Protein AF-A0A7S3DTD2-F1 (afdb_monomer_lite)

Structure (mmCIF, N/CA/C/O backbone):
data_AF-A0A7S3DTD2-F1
#
_entry.id   AF-A0A7S3DTD2-F1
#
loop_
_atom_site.group_PDB
_atom_site.id
_atom_site.type_symbol
_atom_site.label_atom_id
_atom_site.label_alt_id
_atom_site.label_comp_id
_atom_site.label_asym_id
_atom_site.label_entity_id
_atom_site.label_seq_id
_atom_site.pdbx_PDB_ins_code
_atom_site.Cartn_x
_atom_site.Cartn_y
_atom_site.Cartn_z
_atom_site.occupancy
_atom_site.B_iso_or_equiv
_atom_site.auth_seq_id
_atom_site.auth_comp_id
_atom_site.auth_asym_id
_atom_site.auth_atom_id
_atom_site.pdbx_PDB_model_num
ATOM 1 N N . PRO A 1 1 ? 3.572 12.735 -7.613 1.00 70.94 1 PRO A N 1
ATOM 2 C CA . PRO A 1 1 ? 2.302 12.040 -7.951 1.00 70.94 1 PRO A CA 1
ATOM 3 C C . PRO A 1 1 ? 2.004 12.010 -9.459 1.00 70.94 1 PRO A C 1
ATOM 5 O O . PRO A 1 1 ? 2.007 10.927 -10.021 1.00 70.94 1 PRO A O 1
ATOM 8 N N . VAL A 1 2 ? 1.826 13.165 -10.122 1.00 81.00 2 VAL A N 1
ATOM 9 C CA . VAL A 1 2 ? 1.436 13.228 -11.551 1.00 81.00 2 VAL A CA 1
ATOM 10 C C . VAL A 1 2 ? 2.474 12.581 -12.474 1.00 81.00 2 VAL A C 1
ATOM 12 O O . VAL A 1 2 ? 2.126 11.737 -13.291 1.00 81.00 2 VAL A O 1
ATOM 15 N N . PHE A 1 3 ? 3.758 12.907 -12.295 1.00 82.75 3 PHE A N 1
ATOM 16 C CA . PHE A 1 3 ? 4.841 12.282 -13.062 1.00 82.75 3 PHE A CA 1
ATOM 17 C C . PHE A 1 3 ? 4.887 10.759 -12.875 1.00 82.75 3 PHE A C 1
ATOM 19 O O . PHE A 1 3 ? 4.953 10.029 -13.854 1.00 82.75 3 PHE A O 1
ATOM 26 N N . ARG A 1 4 ? 4.793 10.280 -11.624 1.00 81.44 4 ARG A N 1
ATOM 27 C CA . ARG A 1 4 ? 4.829 8.845 -11.293 1.00 81.44 4 ARG A CA 1
ATOM 28 C C . ARG A 1 4 ? 3.675 8.086 -11.958 1.00 81.44 4 ARG A C 1
ATOM 30 O O . ARG A 1 4 ? 3.915 7.076 -12.607 1.00 81.44 4 ARG A O 1
ATOM 37 N N . ASP A 1 5 ? 2.453 8.615 -11.876 1.00 81.56 5 ASP A N 1
ATOM 38 C CA . ASP A 1 5 ? 1.278 8.033 -12.541 1.00 81.56 5 ASP A CA 1
ATOM 39 C C . ASP A 1 5 ? 1.436 8.005 -14.068 1.00 81.56 5 ASP A C 1
ATOM 41 O O . ASP A 1 5 ? 1.221 6.973 -14.706 1.00 81.56 5 ASP A O 1
ATOM 45 N N . ARG A 1 6 ? 1.872 9.119 -14.671 1.00 82.62 6 ARG A N 1
ATOM 46 C CA . ARG A 1 6 ? 2.034 9.189 -16.126 1.00 82.62 6 ARG A CA 1
ATOM 47 C C . ARG A 1 6 ? 3.142 8.270 -16.623 1.00 82.62 6 ARG A C 1
ATOM 49 O O . ARG A 1 6 ? 2.967 7.616 -17.645 1.00 82.62 6 ARG A O 1
ATOM 56 N N . PHE A 1 7 ? 4.251 8.202 -15.898 1.00 81.06 7 PHE A N 1
ATOM 57 C CA . PHE A 1 7 ? 5.372 7.340 -16.235 1.00 81.06 7 PHE A CA 1
ATOM 58 C C . PHE A 1 7 ? 4.972 5.863 -16.207 1.00 81.06 7 PHE A C 1
ATOM 60 O O . PHE A 1 7 ? 5.189 5.156 -17.187 1.00 81.06 7 PHE A O 1
ATOM 67 N N . LEU A 1 8 ? 4.290 5.418 -15.148 1.00 80.06 8 LEU A N 1
ATOM 68 C CA . LEU A 1 8 ? 3.789 4.044 -15.064 1.00 80.06 8 LEU A CA 1
ATOM 69 C C . LEU A 1 8 ? 2.820 3.709 -16.209 1.00 80.06 8 LEU A C 1
ATOM 71 O O . LEU A 1 8 ? 2.899 2.621 -16.779 1.00 80.06 8 LEU A O 1
ATOM 75 N N . LYS A 1 9 ? 1.963 4.660 -16.607 1.00 83.31 9 LYS A N 1
ATOM 76 C CA . LYS A 1 9 ? 1.067 4.505 -17.766 1.00 83.31 9 LYS A CA 1
ATOM 77 C C . LYS A 1 9 ? 1.806 4.382 -19.100 1.00 83.31 9 LYS A C 1
ATOM 79 O O . LYS A 1 9 ? 1.297 3.712 -19.990 1.00 83.31 9 LYS A O 1
ATOM 84 N N . MET A 1 10 ? 2.977 5.002 -19.255 1.00 82.12 10 MET A N 1
ATOM 85 C CA . MET A 1 10 ? 3.803 4.848 -20.462 1.00 82.12 10 MET A CA 1
ATOM 86 C C . MET A 1 10 ? 4.535 3.502 -20.497 1.00 82.12 10 MET A C 1
ATOM 88 O O . MET A 1 10 ? 4.751 2.954 -21.573 1.00 82.12 10 MET A O 1
ATOM 92 N N . CYS A 1 11 ? 4.896 2.952 -19.335 1.00 77.69 11 CYS A N 1
ATOM 93 C CA . CYS A 1 11 ? 5.593 1.670 -19.244 1.00 77.69 11 CYS A CA 1
ATOM 94 C C . CYS A 1 11 ? 4.679 0.463 -19.521 1.00 77.69 11 CYS A C 1
ATOM 96 O O . CYS A 1 11 ? 5.126 -0.510 -20.127 1.00 77.69 11 CYS A O 1
ATOM 98 N N . ALA A 1 12 ? 3.404 0.527 -19.121 1.00 79.56 12 ALA A N 1
ATOM 99 C CA . ALA A 1 12 ? 2.486 -0.612 -19.210 1.00 79.56 12 ALA A CA 1
ATOM 100 C C . ALA A 1 12 ? 2.293 -1.180 -20.640 1.00 79.56 12 ALA A C 1
ATOM 102 O O . ALA A 1 12 ? 2.386 -2.399 -20.788 1.00 79.56 12 ALA A O 1
ATOM 103 N N . PRO A 1 13 ? 2.103 -0.368 -21.704 1.00 81.81 13 PRO A N 1
ATOM 104 C CA . PRO A 1 13 ? 1.981 -0.880 -23.075 1.00 81.81 13 PRO A CA 1
ATOM 105 C C . PRO A 1 13 ? 3.254 -1.540 -23.617 1.00 81.81 13 PRO A C 1
ATOM 107 O O . PRO A 1 13 ? 3.180 -2.380 -24.505 1.00 81.81 13 PRO A O 1
ATOM 110 N N . LEU A 1 14 ? 4.421 -1.165 -23.089 1.00 78.00 14 LEU A N 1
ATOM 111 C CA . LEU A 1 14 ? 5.722 -1.679 -23.519 1.00 78.00 14 LEU A CA 1
ATOM 112 C C . LEU A 1 14 ? 6.112 -2.981 -22.794 1.00 78.00 14 LEU A C 1
ATOM 114 O O . LEU A 1 14 ? 7.210 -3.491 -22.999 1.00 78.00 14 LEU A O 1
ATOM 118 N N . GLY A 1 15 ? 5.248 -3.504 -21.915 1.00 73.25 15 GLY A N 1
ATOM 119 C CA . GLY A 1 15 ? 5.504 -4.730 -21.151 1.00 73.25 15 GLY A CA 1
ATOM 120 C C . GLY A 1 15 ? 6.615 -4.598 -20.104 1.00 73.25 15 GLY A C 1
ATOM 121 O O . GLY A 1 15 ? 7.061 -5.598 -19.545 1.00 73.25 15 GLY A O 1
ATOM 122 N N . VAL A 1 16 ? 7.068 -3.375 -19.821 1.00 75.19 16 VAL A N 1
ATOM 123 C CA . VAL A 1 16 ? 8.103 -3.106 -18.821 1.00 75.19 16 VAL A CA 1
ATOM 124 C C . VAL A 1 16 ? 7.462 -2.744 -17.487 1.00 75.19 16 VAL A C 1
ATOM 126 O O . VAL A 1 16 ? 6.714 -1.776 -17.384 1.00 75.19 16 VAL A O 1
ATOM 129 N N . ASP A 1 17 ? 7.798 -3.500 -16.441 1.00 70.50 17 ASP A N 1
ATOM 130 C CA . ASP A 1 17 ? 7.472 -3.147 -15.059 1.00 70.50 17 ASP A CA 1
ATOM 131 C C . ASP A 1 17 ? 8.691 -2.455 -14.415 1.00 70.50 17 ASP A C 1
ATOM 133 O O . ASP A 1 17 ? 9.638 -3.127 -13.980 1.00 70.50 17 ASP A O 1
ATOM 137 N N . PRO A 1 18 ? 8.709 -1.109 -14.327 1.00 69.38 18 PRO A N 1
ATOM 138 C CA . PRO A 1 18 ? 9.819 -0.371 -13.724 1.00 69.38 18 PRO A CA 1
ATOM 139 C C . PRO A 1 18 ? 9.975 -0.666 -12.226 1.00 69.38 18 PRO A C 1
ATOM 141 O O . PRO A 1 18 ? 10.963 -0.261 -11.615 1.00 69.38 18 PRO A O 1
ATOM 144 N N . LEU A 1 19 ? 9.016 -1.374 -11.627 1.00 69.38 19 LEU A N 1
ATOM 145 C CA . LEU A 1 19 ? 8.958 -1.681 -10.213 1.00 69.38 19 LEU A CA 1
ATOM 146 C C . LEU A 1 19 ? 9.291 -3.144 -9.882 1.00 69.38 19 LEU A C 1
ATOM 148 O O . LEU A 1 19 ? 9.275 -3.480 -8.693 1.00 69.38 19 LEU A O 1
ATOM 152 N N . ALA A 1 20 ? 9.591 -3.981 -10.883 1.00 66.75 20 ALA A N 1
ATOM 153 C CA . ALA A 1 20 ? 9.815 -5.421 -10.722 1.00 66.75 20 ALA A CA 1
ATOM 154 C C . ALA A 1 20 ? 11.148 -5.793 -10.048 1.00 66.75 20 ALA A C 1
ATOM 156 O O . ALA A 1 20 ? 11.231 -6.827 -9.392 1.00 66.75 20 ALA A O 1
ATOM 157 N N . SER A 1 21 ? 12.200 -4.979 -10.183 1.00 57.75 21 SER A N 1
ATOM 158 C CA . SER A 1 21 ? 13.509 -5.285 -9.588 1.00 57.75 21 SER A CA 1
ATOM 159 C C . SER A 1 21 ? 14.282 -4.029 -9.203 1.00 57.75 21 SER A C 1
ATOM 161 O O . SER A 1 21 ? 14.256 -3.037 -9.926 1.00 57.75 21 SER A O 1
ATOM 163 N N . LYS A 1 22 ? 15.038 -4.088 -8.097 1.00 53.19 22 LYS A N 1
ATOM 164 C CA . LYS A 1 22 ? 16.008 -3.042 -7.716 1.00 53.19 22 LYS A CA 1
ATOM 165 C C . LYS A 1 22 ? 17.132 -2.875 -8.748 1.00 53.19 22 LYS A C 1
ATOM 167 O O . LYS A 1 22 ? 17.672 -1.784 -8.867 1.00 53.19 22 LYS A O 1
ATOM 172 N N . LYS A 1 23 ? 17.445 -3.931 -9.515 1.00 55.72 23 LYS A N 1
ATOM 173 C CA . LYS A 1 23 ? 18.376 -3.896 -10.661 1.00 55.72 23 LYS A CA 1
ATOM 174 C C . LYS A 1 23 ? 17.712 -3.462 -11.973 1.00 55.72 23 LYS A C 1
ATOM 176 O O . LYS A 1 23 ? 18.375 -3.422 -13.003 1.00 55.72 23 LYS A O 1
ATOM 181 N N . SER A 1 24 ? 16.410 -3.163 -11.964 1.00 59.38 24 SER A N 1
ATOM 182 C CA . SER A 1 24 ? 15.764 -2.536 -13.114 1.00 59.38 24 SER A CA 1
ATOM 183 C C . SER A 1 24 ? 16.404 -1.174 -13.334 1.00 59.38 24 SER A C 1
ATOM 185 O O . SER A 1 24 ? 16.534 -0.390 -12.392 1.00 59.38 24 SER A O 1
ATOM 187 N N . PHE A 1 25 ? 16.762 -0.887 -14.581 1.00 57.31 25 PHE A N 1
ATOM 188 C CA . PHE A 1 25 ? 17.320 0.392 -15.014 1.00 57.31 25 PH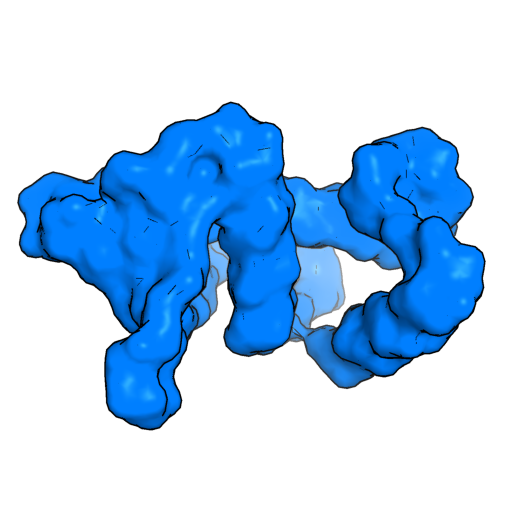E A CA 1
ATOM 189 C C . PHE A 1 25 ? 16.540 1.594 -14.441 1.00 57.31 25 PHE A C 1
ATOM 191 O O . PHE A 1 25 ? 17.119 2.589 -14.015 1.00 57.31 25 PHE A O 1
ATOM 198 N N . TRP A 1 26 ? 15.218 1.452 -14.309 1.00 59.78 26 TRP A N 1
ATOM 199 C CA . TRP A 1 26 ? 14.301 2.465 -13.783 1.00 59.78 26 TRP A CA 1
ATOM 200 C C . TRP A 1 26 ? 14.339 2.637 -12.261 1.00 59.78 26 TRP A C 1
ATOM 202 O O . TRP A 1 26 ? 14.088 3.734 -11.759 1.00 59.78 26 TRP A O 1
ATOM 212 N N . GLY A 1 27 ? 14.661 1.574 -11.522 1.00 60.34 27 GLY A N 1
ATOM 213 C CA . GLY A 1 27 ? 14.833 1.622 -10.072 1.00 60.34 27 GLY A CA 1
ATOM 214 C C . GLY A 1 27 ? 16.023 2.496 -9.683 1.00 60.34 27 GLY A C 1
ATOM 215 O O . GLY A 1 27 ? 15.887 3.341 -8.803 1.00 60.34 27 GLY A O 1
ATOM 216 N N . GLN A 1 28 ? 17.140 2.348 -10.402 1.00 60.25 28 GLN A N 1
ATOM 217 C CA . GLN A 1 28 ? 18.376 3.095 -10.161 1.00 60.25 28 GLN A CA 1
ATOM 218 C C . GLN A 1 28 ? 18.354 4.504 -10.779 1.00 60.25 28 GLN A C 1
ATOM 220 O O . GLN A 1 28 ? 18.842 5.442 -10.157 1.00 60.25 28 GLN A O 1
ATOM 225 N N . LEU A 1 29 ? 17.756 4.675 -11.965 1.00 56.25 29 LEU A N 1
ATOM 226 C CA . LEU A 1 29 ? 17.710 5.971 -12.652 1.00 56.25 29 LEU A CA 1
ATOM 227 C C . LEU A 1 29 ? 16.662 6.933 -12.068 1.00 56.25 29 LEU A C 1
ATOM 229 O O . LEU A 1 29 ? 16.881 8.141 -12.061 1.00 56.25 29 LEU A O 1
ATOM 233 N N . LEU A 1 30 ? 15.517 6.423 -11.596 1.00 63.94 30 LEU A N 1
ATOM 234 C CA . LEU A 1 30 ? 14.388 7.264 -11.168 1.00 63.94 30 LEU A CA 1
ATOM 235 C C . LEU A 1 30 ? 14.020 7.116 -9.685 1.00 63.94 30 LEU A C 1
ATOM 237 O O . LEU A 1 30 ? 13.100 7.793 -9.224 1.00 63.94 30 LEU A O 1
ATOM 241 N N . GLY A 1 31 ? 14.663 6.211 -8.936 1.00 66.31 31 GLY A N 1
ATOM 242 C CA . GLY A 1 31 ? 14.388 5.982 -7.508 1.00 66.31 31 GLY A CA 1
ATOM 243 C C . GLY A 1 31 ? 12.960 5.503 -7.196 1.00 66.31 31 GLY A C 1
ATOM 244 O O . GLY A 1 31 ? 12.569 5.394 -6.034 1.00 66.31 31 GLY A O 1
ATOM 245 N N . MET A 1 32 ? 12.149 5.212 -8.221 1.00 69.88 32 MET A N 1
ATOM 246 C CA . MET A 1 32 ? 10.743 4.838 -8.053 1.00 69.88 32 MET A CA 1
ATOM 247 C C . MET A 1 32 ? 10.592 3.478 -7.377 1.00 69.88 32 MET A C 1
ATOM 249 O O . MET A 1 32 ? 9.676 3.293 -6.578 1.00 69.88 32 MET A O 1
ATOM 253 N N . GLY A 1 33 ? 11.508 2.544 -7.646 1.00 72.19 33 GLY A N 1
ATOM 254 C CA . GLY A 1 33 ? 11.522 1.238 -6.993 1.00 72.19 33 GLY A CA 1
ATOM 255 C C . GLY A 1 33 ? 11.581 1.365 -5.471 1.00 72.19 33 GLY A C 1
ATOM 256 O O . GLY A 1 33 ? 10.701 0.846 -4.784 1.00 72.19 33 GLY A O 1
ATOM 257 N N . ASP A 1 34 ? 12.568 2.098 -4.955 1.00 76.12 34 ASP A N 1
ATOM 258 C CA . ASP A 1 34 ? 12.773 2.276 -3.514 1.00 76.12 34 ASP A CA 1
ATOM 259 C C . ASP A 1 34 ? 11.627 3.043 -2.855 1.00 76.12 34 ASP A C 1
ATOM 261 O O . ASP A 1 34 ? 11.144 2.618 -1.805 1.00 76.12 34 ASP A O 1
ATOM 265 N N . PHE A 1 35 ? 11.093 4.071 -3.524 1.00 82.31 35 PHE A N 1
ATOM 266 C CA . PHE A 1 35 ? 9.897 4.772 -3.058 1.00 82.31 35 PHE A CA 1
ATOM 267 C C . PHE A 1 35 ? 8.707 3.821 -2.842 1.00 82.31 35 PHE A C 1
ATOM 269 O O . PHE A 1 35 ? 8.076 3.851 -1.785 1.00 82.31 35 PHE A O 1
ATOM 276 N N . TYR A 1 36 ? 8.388 2.964 -3.820 1.00 83.12 36 TYR A N 1
ATOM 277 C CA . TYR A 1 36 ? 7.247 2.048 -3.698 1.00 83.12 36 TYR A CA 1
ATOM 278 C C . TYR A 1 36 ? 7.506 0.900 -2.714 1.00 83.12 36 TYR A C 1
ATOM 280 O O . TYR A 1 36 ? 6.553 0.428 -2.097 1.00 83.12 36 TYR A O 1
ATOM 288 N N . HIS A 1 37 ? 8.757 0.461 -2.529 1.00 83.19 37 HIS A N 1
ATOM 289 C CA . HIS A 1 37 ? 9.098 -0.511 -1.481 1.00 83.19 37 HIS A CA 1
ATOM 290 C C . HIS A 1 37 ? 8.921 0.088 -0.084 1.00 83.19 37 HIS A C 1
ATOM 292 O O . HIS A 1 37 ? 8.268 -0.515 0.765 1.00 83.19 37 HIS A O 1
ATOM 298 N N . GLU A 1 38 ? 9.438 1.295 0.142 1.00 83.75 38 GLU A N 1
ATOM 299 C CA . GLU A 1 38 ? 9.291 1.995 1.418 1.00 83.75 38 GLU A CA 1
ATOM 300 C C . GLU A 1 38 ? 7.817 2.306 1.718 1.00 83.75 38 GLU A C 1
ATOM 302 O O . GLU A 1 38 ? 7.344 2.113 2.841 1.00 83.75 38 GLU A O 1
ATOM 307 N N . LEU A 1 39 ? 7.059 2.737 0.703 1.00 87.12 39 LEU A N 1
ATOM 308 C CA . LEU A 1 39 ? 5.625 2.970 0.839 1.00 87.12 39 LEU A CA 1
ATOM 309 C C . LEU A 1 39 ? 4.872 1.681 1.194 1.00 87.12 39 LEU A C 1
ATOM 311 O O . LEU A 1 39 ? 4.006 1.718 2.066 1.00 87.12 39 LEU A O 1
ATOM 315 N N . ALA A 1 40 ? 5.211 0.553 0.565 1.00 88.12 40 ALA A N 1
ATOM 316 C CA . ALA A 1 40 ? 4.598 -0.739 0.861 1.00 88.12 40 ALA A CA 1
ATOM 317 C C . ALA A 1 40 ? 4.822 -1.159 2.320 1.00 88.12 40 ALA A C 1
ATOM 319 O O . ALA A 1 40 ? 3.860 -1.509 3.002 1.00 88.12 40 ALA A O 1
ATOM 320 N N . VAL A 1 41 ? 6.048 -1.038 2.838 1.00 88.62 41 VAL A N 1
ATOM 321 C CA . VAL A 1 41 ? 6.348 -1.362 4.246 1.00 88.62 41 VAL A CA 1
ATOM 322 C C . VAL A 1 41 ? 5.523 -0.494 5.199 1.00 88.62 41 VAL A C 1
ATOM 324 O O . VAL A 1 41 ? 4.865 -1.014 6.098 1.00 88.62 41 VAL A O 1
ATOM 327 N N . LYS A 1 42 ? 5.453 0.818 4.955 1.00 88.31 42 LYS A N 1
ATOM 328 C CA . LYS A 1 42 ? 4.657 1.730 5.792 1.00 88.31 42 LYS A CA 1
ATOM 329 C C . LYS A 1 42 ? 3.161 1.425 5.749 1.00 88.31 42 LYS A C 1
ATOM 331 O O . LYS A 1 42 ? 2.483 1.532 6.770 1.00 88.31 42 LYS A O 1
ATOM 336 N N . VAL A 1 43 ? 2.627 1.066 4.580 1.00 90.44 43 VAL A N 1
ATOM 337 C CA . VAL A 1 43 ? 1.225 0.639 4.453 1.00 90.44 43 VAL A CA 1
ATOM 338 C C . VAL A 1 43 ? 0.985 -0.632 5.266 1.00 90.44 43 VAL A C 1
ATOM 340 O O . VAL A 1 43 ? 0.005 -0.684 6.011 1.00 90.44 43 VAL A O 1
ATOM 343 N N . ALA A 1 44 ? 1.889 -1.612 5.193 1.00 90.44 44 ALA A N 1
ATOM 344 C CA . ALA A 1 44 ? 1.795 -2.833 5.985 1.00 90.44 44 ALA A CA 1
ATOM 345 C C . ALA A 1 44 ? 1.802 -2.528 7.493 1.00 90.44 44 ALA A C 1
ATOM 347 O O . ALA A 1 44 ? 0.896 -2.959 8.199 1.00 90.44 44 ALA A O 1
ATOM 348 N N . GLU A 1 45 ? 2.731 -1.704 7.985 1.00 88.88 45 GLU A N 1
ATOM 349 C CA . GLU A 1 45 ? 2.782 -1.293 9.397 1.00 88.88 45 GLU A CA 1
ATOM 350 C C . GLU A 1 45 ? 1.486 -0.629 9.880 1.00 88.88 45 GLU A C 1
ATOM 352 O O . GLU A 1 45 ? 1.054 -0.840 11.014 1.00 88.88 45 GLU A O 1
ATOM 357 N N . VAL A 1 46 ? 0.870 0.216 9.048 1.00 90.50 46 VAL A N 1
ATOM 358 C CA . VAL A 1 46 ? -0.413 0.852 9.376 1.00 90.50 46 VAL A CA 1
ATOM 359 C C . VAL A 1 46 ? -1.521 -0.196 9.473 1.00 90.50 46 VAL A C 1
ATOM 361 O O . VAL A 1 46 ? -2.271 -0.183 10.450 1.00 90.50 46 VAL A O 1
ATOM 364 N N . CYS A 1 47 ? -1.601 -1.111 8.507 1.00 90.75 47 CYS A N 1
ATOM 365 C CA . CYS A 1 47 ? -2.628 -2.152 8.482 1.00 90.75 47 CYS A CA 1
ATOM 366 C C . CYS A 1 47 ? -2.469 -3.134 9.654 1.00 90.75 47 CYS A C 1
ATOM 368 O O . CYS A 1 47 ? -3.442 -3.417 10.350 1.00 90.75 47 CYS A O 1
ATOM 370 N N . LEU A 1 48 ? -1.242 -3.587 9.940 1.00 89.12 48 LEU A N 1
ATOM 371 C CA . LEU A 1 48 ? -0.949 -4.460 11.080 1.00 89.12 48 LEU A CA 1
ATOM 372 C C . LEU A 1 48 ? -1.262 -3.780 12.418 1.00 89.12 48 LEU A C 1
ATOM 374 O O . LEU A 1 48 ? -1.903 -4.390 13.271 1.00 89.12 48 LEU A O 1
ATOM 378 N N . ALA A 1 49 ? -0.881 -2.511 12.592 1.00 89.69 49 ALA A N 1
ATOM 379 C CA . ALA A 1 49 ? -1.179 -1.771 13.819 1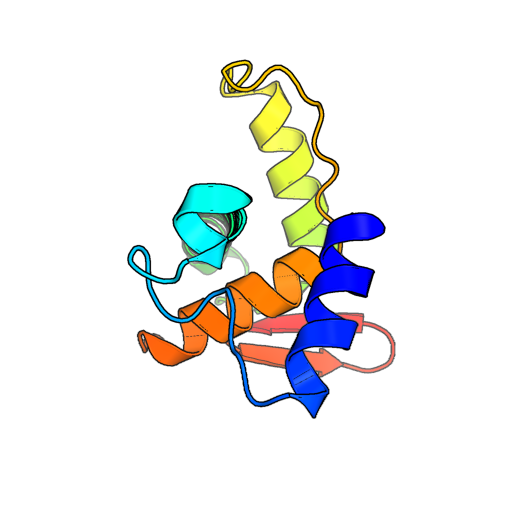.00 89.69 49 ALA A CA 1
ATOM 380 C C . ALA A 1 49 ? -2.687 -1.539 14.018 1.00 89.69 49 ALA A C 1
ATOM 382 O O . ALA A 1 49 ? -3.162 -1.468 15.150 1.00 89.69 49 ALA A O 1
ATOM 383 N N . ALA A 1 50 ? -3.448 -1.404 12.930 1.00 88.75 50 ALA A N 1
ATOM 384 C CA . ALA A 1 50 ? -4.894 -1.224 12.989 1.00 88.75 50 ALA A CA 1
ATOM 385 C C . ALA A 1 50 ? -5.663 -2.551 13.140 1.00 88.75 50 ALA A C 1
ATOM 387 O O . ALA A 1 50 ? -6.795 -2.524 13.625 1.00 88.75 50 ALA A O 1
ATOM 388 N N . LYS A 1 51 ? -5.047 -3.697 12.802 1.00 88.56 51 LYS A N 1
ATOM 389 C CA . LYS A 1 51 ? -5.685 -5.025 12.741 1.00 88.56 51 LYS A CA 1
ATOM 390 C C . LYS A 1 51 ? -6.428 -5.409 14.019 1.00 88.56 51 LYS A C 1
ATOM 392 O O . LYS A 1 51 ? -7.552 -5.889 13.935 1.00 88.56 51 LYS A O 1
ATOM 397 N N . ALA A 1 52 ? -5.850 -5.144 15.192 1.00 88.25 52 ALA A N 1
ATOM 398 C CA . ALA A 1 52 ? -6.490 -5.442 16.478 1.00 88.25 52 ALA A CA 1
ATOM 399 C C . ALA A 1 52 ? -7.785 -4.641 16.714 1.00 88.25 52 ALA A C 1
ATOM 401 O O . ALA A 1 52 ? -8.658 -5.083 17.452 1.00 88.25 52 ALA A O 1
ATOM 402 N N . ARG A 1 53 ? -7.918 -3.466 16.085 1.00 90.88 53 ARG A N 1
ATOM 403 C CA . ARG A 1 53 ? -9.068 -2.568 16.251 1.00 90.88 53 ARG A CA 1
ATOM 404 C C . ARG A 1 53 ? -10.137 -2.762 15.178 1.00 90.88 53 ARG A C 1
ATOM 406 O O . ARG A 1 53 ? -11.314 -2.611 15.475 1.00 90.88 53 ARG A O 1
ATOM 413 N N . ASN A 1 54 ? -9.742 -3.028 13.934 1.00 90.25 54 ASN A N 1
ATOM 414 C CA . ASN A 1 54 ? -10.652 -3.054 12.781 1.00 90.25 54 ASN A CA 1
ATOM 415 C C . ASN A 1 54 ? -10.748 -4.422 12.084 1.00 90.25 54 ASN A C 1
ATOM 417 O O . ASN A 1 54 ? -11.341 -4.519 11.012 1.00 90.25 54 ASN A O 1
ATOM 421 N N . GLY A 1 55 ? -10.127 -5.465 12.642 1.00 89.19 55 GLY A N 1
ATOM 422 C CA . GLY A 1 55 ? -10.126 -6.808 12.058 1.00 89.19 55 GLY A CA 1
ATOM 423 C C . GLY A 1 55 ? -9.307 -6.939 10.769 1.00 89.19 55 GLY A C 1
ATOM 424 O O . GLY A 1 55 ? -9.394 -7.961 10.098 1.00 89.19 55 GLY A O 1
ATOM 425 N N . GLY A 1 56 ? -8.506 -5.930 10.410 1.00 90.06 56 GLY A N 1
ATOM 426 C CA . GLY A 1 56 ? -7.700 -5.917 9.187 1.00 90.06 56 GLY A CA 1
ATOM 427 C C . GLY A 1 56 ? -8.410 -5.317 7.973 1.00 90.06 56 GLY A C 1
ATOM 428 O O . GLY A 1 56 ? -7.999 -5.601 6.852 1.00 90.06 56 GLY A O 1
ATOM 429 N N . ILE A 1 57 ? -9.456 -4.507 8.172 1.00 92.56 57 ILE A N 1
ATOM 430 C CA . ILE A 1 57 ? -10.168 -3.796 7.099 1.00 92.56 57 ILE A CA 1
ATOM 431 C C . ILE A 1 57 ? -10.100 -2.290 7.355 1.00 92.56 57 ILE A C 1
ATOM 433 O O . ILE A 1 57 ? -10.475 -1.818 8.428 1.00 92.56 57 ILE A O 1
ATOM 437 N N . MET A 1 58 ? -9.642 -1.512 6.373 1.00 93.38 58 MET A N 1
ATOM 438 C CA . MET A 1 58 ? -9.596 -0.048 6.483 1.00 93.38 58 MET A CA 1
ATOM 439 C C . MET A 1 58 ? -9.729 0.665 5.141 1.00 93.38 58 MET A C 1
ATOM 441 O O . MET A 1 58 ? -9.349 0.128 4.106 1.00 93.38 58 MET A O 1
ATOM 445 N N . SER A 1 59 ? -10.221 1.904 5.144 1.00 93.81 59 SER A N 1
ATOM 446 C CA . SER A 1 59 ? -10.341 2.685 3.905 1.00 93.81 59 SER A CA 1
ATOM 447 C C . SER A 1 59 ? -8.985 3.202 3.414 1.00 93.81 59 SER A C 1
ATOM 449 O O . SER A 1 59 ? -8.120 3.587 4.206 1.00 93.81 59 SER A O 1
ATOM 451 N N . LEU A 1 60 ? -8.804 3.288 2.092 1.00 91.50 60 LEU A N 1
ATOM 452 C CA . LEU A 1 60 ? -7.596 3.872 1.486 1.00 91.50 60 LEU A CA 1
ATOM 453 C C . LEU A 1 60 ? -7.356 5.325 1.930 1.00 91.50 60 LEU A C 1
ATOM 455 O O . LEU A 1 60 ? -6.214 5.737 2.137 1.00 91.50 60 LEU A O 1
ATOM 459 N N . THR A 1 61 ? -8.430 6.086 2.136 1.00 90.69 61 THR A N 1
ATOM 460 C CA . THR A 1 61 ? -8.394 7.459 2.659 1.00 90.69 61 THR A CA 1
ATOM 461 C C . THR A 1 61 ? -7.908 7.521 4.107 1.00 90.69 61 THR A C 1
ATOM 463 O O . THR A 1 61 ? -7.169 8.437 4.479 1.00 90.69 61 THR A O 1
ATOM 466 N N . GLU A 1 62 ? -8.263 6.535 4.932 1.00 90.62 62 GLU A N 1
ATOM 467 C CA . GLU A 1 62 ? -7.788 6.442 6.314 1.00 90.62 62 GLU A CA 1
ATOM 468 C C . GLU A 1 62 ? -6.298 6.087 6.355 1.00 90.62 62 GLU A C 1
ATOM 470 O O . GLU A 1 62 ? -5.539 6.755 7.060 1.00 90.62 62 GLU A O 1
ATOM 475 N N . VAL A 1 63 ? -5.849 5.125 5.535 1.00 90.62 63 VAL A N 1
ATOM 476 C CA . VAL A 1 63 ? -4.416 4.806 5.373 1.00 90.62 63 VAL A CA 1
ATOM 477 C C . VAL A 1 63 ? -3.636 6.062 4.995 1.00 90.62 63 VAL A C 1
ATOM 479 O O . VAL A 1 63 ? -2.639 6.394 5.638 1.00 90.62 63 VAL A O 1
ATOM 482 N N . GLN A 1 64 ? -4.110 6.800 3.988 1.00 89.31 64 GLN A N 1
ATOM 483 C CA . GLN A 1 64 ? -3.477 8.035 3.530 1.00 89.31 64 GLN A CA 1
ATOM 484 C C . GLN A 1 64 ? -3.375 9.075 4.654 1.00 89.31 64 GLN A C 1
ATOM 486 O O . GLN A 1 64 ? -2.318 9.678 4.849 1.00 89.31 64 GLN A O 1
ATOM 491 N N . THR A 1 65 ? -4.449 9.247 5.427 1.00 88.81 65 THR A N 1
ATOM 492 C CA . THR A 1 65 ? -4.502 10.188 6.553 1.00 88.81 65 THR A CA 1
ATOM 493 C C . THR A 1 65 ? -3.535 9.790 7.669 1.00 88.81 65 THR A C 1
ATOM 495 O O . THR A 1 65 ? -2.813 10.638 8.199 1.00 88.81 65 THR A O 1
ATOM 498 N N . ILE A 1 66 ? -3.472 8.503 8.017 1.00 87.94 66 ILE A N 1
ATOM 499 C CA . ILE A 1 66 ? -2.554 7.989 9.042 1.00 87.94 66 ILE A CA 1
ATOM 500 C C . ILE A 1 66 ? -1.103 8.153 8.587 1.00 87.94 66 ILE A C 1
ATOM 502 O O . ILE A 1 66 ? -0.267 8.596 9.374 1.00 87.94 66 ILE A O 1
ATOM 506 N N . LEU A 1 67 ? -0.797 7.863 7.321 1.00 86.06 67 LEU A N 1
ATOM 507 C CA . LEU A 1 67 ? 0.540 8.062 6.761 1.00 86.06 67 LEU A CA 1
ATOM 508 C C . LEU A 1 67 ? 0.934 9.543 6.739 1.00 86.06 67 LEU A C 1
ATOM 510 O O . LEU A 1 67 ? 2.068 9.872 7.088 1.00 86.06 67 LEU A O 1
ATOM 514 N N . ALA A 1 68 ? 0.010 10.443 6.397 1.00 82.88 68 ALA A N 1
ATOM 515 C CA . ALA A 1 68 ? 0.241 11.885 6.463 1.00 82.88 68 ALA A CA 1
ATOM 516 C C . ALA A 1 68 ? 0.522 12.358 7.901 1.00 82.88 68 ALA A C 1
ATOM 518 O O . ALA A 1 68 ? 1.455 13.127 8.117 1.00 82.88 68 ALA A O 1
ATOM 519 N N . LYS A 1 69 ? -0.209 11.839 8.897 1.00 80.06 69 LYS A N 1
ATOM 520 C CA . LYS A 1 69 ? 0.032 12.124 10.325 1.00 80.06 69 LYS A CA 1
ATOM 521 C C . LYS A 1 69 ? 1.335 11.506 10.851 1.00 80.06 69 LYS A C 1
ATOM 523 O O . LYS A 1 69 ? 2.023 12.112 11.662 1.00 80.06 69 LYS A O 1
ATOM 528 N N . ARG A 1 70 ? 1.719 10.305 10.408 1.00 74.19 70 ARG A N 1
ATOM 529 C CA . ARG A 1 70 ? 2.993 9.679 10.818 1.00 74.19 70 ARG A CA 1
ATOM 530 C C . ARG A 1 70 ? 4.204 10.425 10.259 1.00 74.19 70 ARG A C 1
ATOM 532 O O . ARG A 1 70 ? 5.211 10.525 10.955 1.00 74.19 70 ARG A O 1
ATOM 539 N N . LYS A 1 71 ? 4.085 11.025 9.067 1.00 65.19 71 LYS A N 1
ATOM 540 C CA . LYS A 1 71 ? 5.120 11.916 8.514 1.00 65.19 71 LYS A CA 1
ATOM 541 C C . LYS A 1 71 ? 5.428 13.106 9.428 1.00 65.19 71 LYS A C 1
ATOM 543 O O . LYS A 1 71 ? 6.578 13.528 9.462 1.00 65.19 71 LYS A O 1
ATOM 548 N N . THR A 1 72 ? 4.446 13.617 10.176 1.00 53.69 72 THR A N 1
ATOM 549 C CA . THR A 1 72 ? 4.651 14.759 11.084 1.00 53.69 72 THR A CA 1
ATOM 550 C C . THR A 1 72 ? 5.166 14.348 12.463 1.00 53.69 72 THR A C 1
ATOM 552 O O . THR A 1 72 ? 5.884 15.119 13.090 1.00 53.69 72 THR A O 1
ATOM 555 N N . LYS A 1 73 ? 4.844 13.135 12.937 1.00 47.56 73 LYS A N 1
ATOM 556 C CA . LYS A 1 73 ? 5.163 12.680 14.304 1.00 47.56 73 LYS A CA 1
ATOM 557 C C . LYS A 1 73 ? 6.493 11.927 14.441 1.00 47.56 73 LYS A C 1
ATOM 559 O O . LYS A 1 73 ? 7.030 11.871 15.540 1.00 47.56 73 LYS A O 1
ATOM 564 N N . LEU A 1 74 ? 7.010 11.342 13.356 1.00 44.19 74 LEU A N 1
ATOM 565 C CA . LEU A 1 74 ? 8.194 10.467 13.375 1.00 44.19 74 LEU A CA 1
ATOM 566 C C . LEU A 1 74 ? 9.385 11.006 12.557 1.00 44.19 74 LEU A C 1
ATOM 568 O O . LEU A 1 74 ? 10.177 10.225 12.040 1.00 44.19 74 LEU A O 1
ATOM 572 N N . GLY A 1 75 ? 9.502 12.331 12.397 1.00 44.94 75 GLY A N 1
ATOM 573 C CA . GLY A 1 75 ? 10.746 12.975 11.952 1.00 44.94 75 GLY A CA 1
ATOM 574 C C . GLY A 1 75 ? 11.371 12.441 10.654 1.00 44.94 75 GLY A C 1
ATOM 575 O O . GLY A 1 75 ? 12.592 12.369 10.557 1.00 44.94 75 GLY A O 1
ATOM 576 N N . MET A 1 76 ? 10.582 12.081 9.635 1.00 46.88 76 MET A N 1
ATOM 577 C CA . MET A 1 76 ? 11.118 11.728 8.309 1.00 46.88 76 MET A CA 1
ATOM 578 C C . MET A 1 76 ? 11.173 12.944 7.385 1.00 46.88 76 MET A C 1
ATOM 580 O O . MET A 1 76 ? 10.601 12.960 6.297 1.00 46.88 76 MET A O 1
ATOM 584 N N . VAL A 1 77 ? 11.934 13.949 7.818 1.00 43.44 77 VAL A N 1
ATOM 585 C CA . VAL A 1 77 ? 12.637 14.871 6.921 1.00 43.44 77 VAL A CA 1
ATOM 586 C C . VAL A 1 77 ? 14.022 14.265 6.682 1.00 43.44 77 VAL A C 1
ATOM 588 O O . VAL A 1 77 ? 14.997 14.634 7.323 1.00 43.44 77 VAL A O 1
ATOM 591 N N . ARG A 1 78 ? 14.113 13.262 5.805 1.00 44.66 78 ARG A N 1
ATOM 592 C CA . ARG A 1 78 ? 15.404 12.831 5.224 1.00 44.66 78 ARG A CA 1
ATOM 593 C C . ARG A 1 78 ? 15.364 12.619 3.710 1.00 44.66 78 ARG A C 1
ATOM 595 O O . ARG A 1 78 ? 16.322 12.135 3.128 1.00 44.66 78 ARG A O 1
ATOM 602 N N . SER A 1 79 ? 14.301 13.067 3.049 1.00 43.84 79 SER A N 1
ATOM 603 C CA . SER A 1 79 ? 14.349 13.344 1.617 1.00 43.84 79 SER A CA 1
ATOM 604 C C . SER A 1 79 ? 13.669 14.687 1.390 1.00 43.84 79 SER A C 1
ATOM 606 O O . SER A 1 79 ? 12.521 14.876 1.787 1.00 43.84 79 SER A O 1
ATOM 608 N N . SER A 1 80 ? 14.406 15.643 0.831 1.00 40.53 80 SER A N 1
ATOM 609 C CA . SER A 1 80 ? 14.079 17.072 0.709 1.00 40.53 80 SER A CA 1
ATOM 610 C C . SER A 1 80 ? 12.901 17.397 -0.221 1.00 40.53 80 SER A C 1
ATOM 612 O O . SER A 1 80 ? 12.770 18.520 -0.701 1.00 40.53 80 SER A O 1
ATOM 614 N N . SER A 1 81 ? 12.013 16.441 -0.485 1.00 45.69 81 SER A N 1
ATOM 615 C CA . SER A 1 81 ? 10.800 16.670 -1.258 1.00 45.69 81 SER A CA 1
ATOM 616 C C . SER A 1 81 ? 9.602 16.162 -0.470 1.00 45.69 81 SER A C 1
ATOM 618 O O . SER A 1 81 ? 9.475 14.971 -0.187 1.00 45.69 81 SER A O 1
ATOM 620 N N . THR A 1 82 ? 8.703 17.078 -0.110 1.00 50.88 82 THR A N 1
ATOM 621 C CA . THR A 1 82 ? 7.372 16.790 0.437 1.00 50.88 82 THR A CA 1
ATOM 622 C C . THR A 1 82 ? 6.571 16.005 -0.606 1.00 50.88 82 THR A C 1
ATOM 624 O O . THR A 1 82 ? 5.744 16.537 -1.341 1.00 50.88 82 THR A O 1
ATOM 627 N N . GLN A 1 83 ? 6.862 14.713 -0.744 1.00 59.72 83 GLN A N 1
ATOM 628 C CA . GLN A 1 83 ? 6.228 13.847 -1.726 1.00 59.72 83 GLN A CA 1
ATOM 629 C C . GLN A 1 83 ? 4.846 13.482 -1.190 1.00 59.72 83 GLN A C 1
ATOM 631 O O . GLN A 1 83 ? 4.693 12.623 -0.313 1.00 59.72 83 GLN A O 1
ATOM 636 N N . VAL A 1 84 ? 3.827 14.168 -1.702 1.00 73.31 84 VAL A N 1
ATOM 637 C CA . VAL A 1 84 ? 2.423 13.816 -1.476 1.00 73.31 84 VAL A CA 1
ATOM 638 C C . VAL A 1 84 ? 2.199 12.394 -2.004 1.00 73.31 84 VAL A C 1
ATOM 640 O O . VAL A 1 84 ? 2.604 12.059 -3.122 1.00 73.31 84 VAL A O 1
ATOM 643 N N . VAL A 1 85 ? 1.614 11.536 -1.166 1.00 82.81 85 VAL A N 1
ATOM 644 C CA . VAL A 1 85 ? 1.257 10.155 -1.520 1.00 82.81 85 VAL A CA 1
ATOM 645 C C . VAL A 1 85 ? -0.180 10.181 -2.015 1.00 82.81 85 VAL A C 1
ATOM 647 O O . VAL A 1 85 ? -1.061 10.655 -1.296 1.00 82.81 85 VAL A O 1
ATOM 650 N N . SER A 1 86 ? -0.403 9.718 -3.242 1.00 86.62 86 SER A N 1
ATOM 651 C CA . SER A 1 86 ? -1.739 9.614 -3.834 1.00 86.62 86 SER A CA 1
ATOM 652 C C . SER A 1 86 ? -2.387 8.260 -3.533 1.00 86.62 86 SER A C 1
ATOM 654 O O . SER A 1 86 ? -1.710 7.296 -3.179 1.00 86.62 86 SER A O 1
ATOM 656 N N . THR A 1 87 ? -3.702 8.160 -3.715 1.00 86.62 87 THR A N 1
ATOM 657 C CA . THR A 1 87 ? -4.441 6.889 -3.611 1.00 86.62 87 THR A CA 1
ATOM 658 C C . THR A 1 87 ? -3.985 5.863 -4.654 1.00 86.62 87 THR A C 1
ATOM 660 O O . THR A 1 87 ? -3.934 4.667 -4.362 1.00 86.62 87 THR A O 1
ATOM 663 N N . ALA A 1 88 ? -3.573 6.323 -5.839 1.00 87.38 88 ALA A N 1
ATOM 664 C CA . ALA A 1 88 ? -2.958 5.481 -6.863 1.00 87.38 88 ALA A CA 1
ATOM 665 C C . ALA A 1 88 ? -1.634 4.877 -6.368 1.00 87.38 88 ALA A C 1
ATOM 667 O O . ALA A 1 88 ? -1.421 3.673 -6.503 1.00 87.38 88 ALA A O 1
ATOM 668 N N . ASP A 1 89 ? -0.789 5.681 -5.709 1.00 87.94 89 ASP A N 1
ATOM 669 C CA . ASP A 1 89 ? 0.471 5.191 -5.139 1.00 87.94 89 ASP A CA 1
ATOM 670 C C . ASP A 1 89 ? 0.236 4.102 -4.080 1.00 87.94 89 ASP A C 1
ATOM 672 O O . ASP A 1 89 ? 0.953 3.103 -4.044 1.00 87.94 89 ASP A O 1
ATOM 676 N N . LEU A 1 90 ? -0.788 4.280 -3.237 1.00 90.00 90 LEU A N 1
ATOM 677 C CA . LEU A 1 90 ? -1.174 3.292 -2.226 1.00 90.00 90 LEU A CA 1
ATOM 678 C C . LEU A 1 90 ? -1.687 1.998 -2.859 1.00 90.00 90 LEU A C 1
ATOM 680 O O . LEU A 1 90 ? -1.323 0.917 -2.409 1.00 90.00 90 LEU A O 1
ATOM 684 N N . THR A 1 91 ? -2.482 2.098 -3.923 1.00 90.81 91 THR A N 1
ATOM 685 C CA . THR A 1 91 ? -2.999 0.926 -4.645 1.00 90.81 91 THR A CA 1
ATOM 686 C C . THR A 1 91 ? -1.856 0.107 -5.245 1.00 90.81 91 THR A C 1
ATOM 688 O O . THR A 1 91 ? -1.823 -1.112 -5.094 1.00 90.81 91 THR A O 1
ATOM 691 N N . ILE A 1 92 ? -0.865 0.771 -5.850 1.00 88.75 92 ILE A N 1
ATOM 692 C CA . ILE A 1 92 ? 0.343 0.113 -6.369 1.00 88.75 92 ILE A CA 1
ATOM 693 C C . ILE A 1 92 ? 1.122 -0.565 -5.236 1.00 88.75 92 ILE A C 1
ATOM 695 O O . ILE A 1 92 ? 1.537 -1.715 -5.376 1.00 88.75 92 ILE A O 1
ATOM 699 N N . ALA A 1 93 ? 1.300 0.119 -4.103 1.00 89.50 93 ALA A N 1
ATOM 700 C CA . ALA A 1 93 ? 2.002 -0.434 -2.949 1.00 89.50 93 ALA A CA 1
ATOM 701 C C . ALA A 1 93 ? 1.298 -1.682 -2.382 1.00 89.50 93 ALA A C 1
ATOM 703 O O . ALA A 1 93 ? 1.957 -2.680 -2.097 1.00 89.50 93 ALA A O 1
ATOM 704 N N . ILE A 1 94 ? -0.034 -1.672 -2.286 1.00 91.06 94 ILE A N 1
ATOM 705 C CA . ILE A 1 94 ? -0.823 -2.824 -1.818 1.00 91.06 94 ILE A CA 1
ATOM 706 C C . ILE A 1 94 ? -0.746 -3.985 -2.813 1.00 91.06 94 ILE A C 1
ATOM 708 O O . ILE A 1 94 ? -0.536 -5.121 -2.400 1.00 91.06 94 ILE A O 1
ATOM 712 N N . ASN A 1 95 ? -0.822 -3.712 -4.118 1.00 88.44 95 ASN A N 1
ATOM 713 C CA . ASN A 1 95 ? -0.649 -4.736 -5.156 1.00 88.44 95 ASN A CA 1
ATOM 714 C C . ASN A 1 95 ? 0.763 -5.345 -5.169 1.00 88.44 95 ASN A C 1
ATOM 716 O O . ASN A 1 95 ? 0.965 -6.446 -5.675 1.00 88.44 95 ASN A O 1
ATOM 720 N N . LYS A 1 96 ? 1.769 -4.643 -4.639 1.00 83.81 96 LYS A N 1
ATOM 721 C CA . LYS A 1 96 ? 3.083 -5.244 -4.387 1.00 83.81 96 LYS A CA 1
ATOM 722 C C . LYS A 1 96 ? 3.060 -6.152 -3.164 1.00 83.81 96 LYS A C 1
ATOM 724 O O . LYS A 1 96 ? 3.596 -7.253 -3.236 1.00 83.81 96 LYS A O 1
ATOM 729 N N . LEU A 1 97 ? 2.436 -5.711 -2.070 1.00 87.56 97 LEU A N 1
ATOM 730 C CA . LEU A 1 97 ? 2.288 -6.524 -0.859 1.00 87.56 97 LEU A CA 1
ATOM 731 C C . LEU A 1 97 ? 1.509 -7.814 -1.134 1.00 87.56 97 LEU A C 1
ATOM 733 O O . LEU A 1 97 ? 1.882 -8.859 -0.615 1.00 87.56 97 LEU A O 1
ATOM 737 N N . SER A 1 98 ? 0.493 -7.777 -2.000 1.00 86.88 98 SER A N 1
ATOM 738 C CA . SER A 1 98 ? -0.290 -8.965 -2.359 1.00 86.88 98 SER A CA 1
ATOM 739 C C . SER A 1 98 ? 0.563 -10.074 -2.991 1.00 86.88 98 SER A C 1
ATOM 741 O O . SER A 1 98 ? 0.254 -11.251 -2.825 1.00 86.88 98 SER A O 1
ATOM 743 N N . LYS A 1 99 ? 1.666 -9.719 -3.668 1.00 83.88 99 LYS A N 1
ATOM 744 C CA . LYS A 1 99 ? 2.623 -10.681 -4.244 1.00 83.88 99 LYS A CA 1
ATOM 745 C C . LYS A 1 99 ? 3.517 -11.349 -3.193 1.00 83.88 99 LYS A C 1
ATOM 747 O O . LYS A 1 99 ? 4.078 -12.400 -3.477 1.00 83.88 99 LYS A O 1
ATOM 752 N N . LEU A 1 100 ? 3.664 -10.754 -2.007 1.00 79.81 100 LEU A N 1
ATOM 753 C CA . LEU A 1 100 ? 4.477 -11.296 -0.909 1.00 79.81 100 LEU A CA 1
ATOM 754 C C . LEU A 1 100 ? 3.714 -12.316 -0.046 1.00 79.81 100 LEU A C 1
AT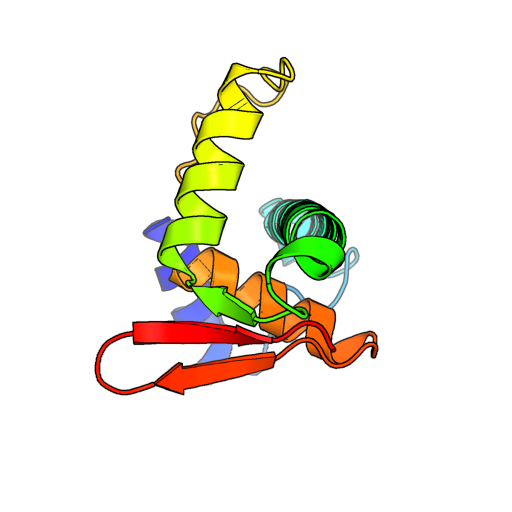OM 756 O O . LEU A 1 100 ? 4.307 -12.928 0.837 1.00 79.81 100 LEU A O 1
ATOM 760 N N . GLY A 1 101 ? 2.413 -12.502 -0.287 1.00 69.12 101 GLY A N 1
ATOM 761 C CA . GLY A 1 101 ? 1.536 -13.265 0.600 1.00 69.12 101 GLY A CA 1
ATOM 762 C C . GLY A 1 101 ? 1.023 -12.427 1.780 1.00 69.12 101 GLY A C 1
ATOM 763 O O . GLY A 1 101 ? 1.292 -11.23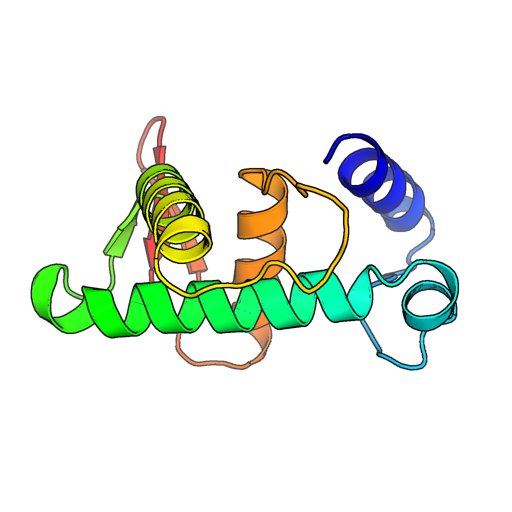4 1.888 1.00 69.12 101 GLY A O 1
ATOM 764 N N . GLY A 1 102 ? 0.215 -13.030 2.656 1.00 73.94 102 GLY A N 1
ATOM 765 C CA . GLY A 1 102 ? -0.374 -12.334 3.816 1.00 73.94 102 GLY A CA 1
ATOM 766 C C . GLY A 1 102 ? -1.695 -11.602 3.543 1.00 73.94 102 GLY A C 1
ATOM 767 O O . GLY A 1 102 ? -2.078 -10.725 4.311 1.00 73.94 102 GLY A O 1
ATOM 768 N N . GLY A 1 103 ? -2.369 -11.932 2.435 1.00 84.62 103 GLY A N 1
ATOM 769 C CA . GLY A 1 103 ? -3.778 -11.589 2.206 1.00 84.62 103 GLY A CA 1
ATOM 770 C C . GLY A 1 103 ? -4.095 -10.113 1.953 1.00 84.62 103 GLY A C 1
ATOM 771 O O . GLY A 1 103 ? -5.272 -9.743 1.877 1.00 84.62 103 GLY A O 1
ATOM 772 N N . PHE A 1 104 ? -3.062 -9.287 1.749 1.00 90.81 104 PHE A N 1
ATOM 773 C CA . PHE A 1 104 ? -3.207 -7.900 1.322 1.00 90.81 104 PHE A CA 1
ATOM 774 C C . PHE A 1 104 ? -3.949 -7.810 -0.010 1.00 90.81 104 PHE A C 1
ATOM 776 O O . PHE A 1 104 ? -3.479 -8.316 -1.029 1.00 90.81 104 PHE A O 1
ATOM 783 N N . ARG A 1 105 ? -5.100 -7.141 -0.015 1.00 90.94 105 ARG A N 1
ATOM 784 C CA . ARG A 1 105 ? -5.869 -6.861 -1.232 1.00 90.94 105 ARG A CA 1
ATOM 785 C C . ARG A 1 105 ? -6.677 -5.583 -1.096 1.00 90.94 105 ARG A C 1
ATOM 787 O O . ARG A 1 105 ? -7.035 -5.176 0.009 1.00 90.94 105 ARG A O 1
ATOM 794 N N . THR A 1 106 ? -6.997 -4.972 -2.227 1.00 91.75 106 THR A N 1
ATOM 795 C CA . THR A 1 106 ? -7.980 -3.893 -2.296 1.00 91.75 106 THR A CA 1
ATOM 796 C C . THR A 1 106 ? -9.337 -4.451 -2.716 1.00 91.75 106 THR A C 1
ATOM 798 O O . THR A 1 106 ? -9.423 -5.344 -3.557 1.00 91.75 106 THR A O 1
ATOM 801 N N . VAL A 1 107 ? -10.410 -3.943 -2.114 1.00 92.56 107 VAL A N 1
ATOM 802 C CA . VAL A 1 107 ? -11.793 -4.290 -2.465 1.00 92.56 107 VAL A CA 1
ATOM 803 C C . VAL A 1 107 ? -12.596 -3.008 -2.608 1.00 92.56 107 VA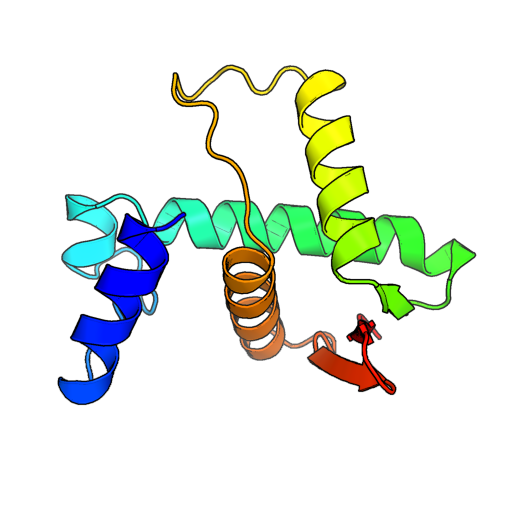L A C 1
ATOM 805 O O . VAL A 1 107 ? -12.530 -2.124 -1.756 1.00 92.56 107 VAL A O 1
ATOM 808 N N . GLN A 1 108 ? -13.361 -2.898 -3.688 1.00 91.94 108 GLN A N 1
ATOM 809 C CA . GLN A 1 108 ? -14.272 -1.780 -3.892 1.00 91.94 108 GLN A CA 1
ATOM 810 C C . GLN A 1 108 ? -15.579 -2.042 -3.132 1.00 91.94 108 GLN A C 1
ATOM 812 O O . GLN A 1 108 ? -16.262 -3.029 -3.391 1.00 91.94 108 GLN A O 1
ATOM 817 N N . VAL A 1 109 ? -15.936 -1.151 -2.208 1.00 92.31 109 VAL A N 1
ATOM 818 C CA . VAL A 1 109 ? -17.190 -1.193 -1.446 1.00 92.31 109 VAL A CA 1
ATOM 819 C C . VAL A 1 109 ? -17.964 0.089 -1.742 1.00 92.31 109 VAL A C 1
ATOM 821 O O . VAL A 1 109 ? -17.665 1.166 -1.221 1.00 92.31 109 VAL A O 1
ATOM 824 N N . GLY A 1 110 ? -18.936 -0.006 -2.651 1.00 91.88 110 GLY A N 1
ATOM 825 C CA . GLY A 1 110 ? -19.649 1.158 -3.175 1.00 91.88 110 GLY A CA 1
ATOM 826 C C . GLY A 1 110 ? -18.689 2.153 -3.838 1.00 91.88 110 GLY A C 1
ATOM 827 O O . GLY A 1 110 ? -17.966 1.814 -4.776 1.00 91.88 110 GLY A O 1
ATOM 828 N N . LYS A 1 111 ? -18.655 3.391 -3.334 1.00 88.75 111 LYS A N 1
ATOM 829 C CA . LYS A 1 111 ? -17.773 4.459 -3.847 1.00 88.75 111 LYS A CA 1
ATOM 830 C C . LYS A 1 111 ? -16.379 4.465 -3.211 1.00 88.75 111 LYS A C 1
ATOM 832 O O . LYS A 1 111 ? -15.521 5.227 -3.648 1.00 88.75 111 LYS A O 1
ATOM 837 N N . SER A 1 112 ? -16.141 3.634 -2.199 1.00 87.75 112 SER A N 1
ATOM 838 C CA . SER A 1 112 ? -14.906 3.648 -1.418 1.00 87.75 112 SER A CA 1
ATOM 839 C C . SER A 1 112 ? -14.089 2.390 -1.662 1.00 87.75 112 SER A C 1
ATOM 841 O O . SER A 1 112 ? -14.607 1.277 -1.653 1.00 87.75 112 SER A O 1
ATOM 843 N N . THR A 1 113 ? -12.784 2.560 -1.836 1.00 92.94 113 THR A N 1
ATOM 844 C CA . THR A 1 113 ? -11.856 1.436 -1.925 1.00 92.94 113 THR A CA 1
ATOM 845 C C . THR A 1 113 ? -11.305 1.121 -0.535 1.00 92.94 113 THR A C 1
ATOM 847 O O . THR A 1 113 ? -10.743 1.987 0.146 1.00 92.94 113 THR A O 1
ATOM 850 N N . MET A 1 114 ? -11.481 -0.126 -0.112 1.00 92.75 114 MET A N 1
ATOM 851 C CA . MET A 1 114 ? -11.021 -0.662 1.164 1.00 92.75 114 MET A CA 1
ATOM 852 C C . MET A 1 114 ? -9.766 -1.509 0.963 1.00 92.75 114 MET A C 1
ATOM 854 O O . MET A 1 114 ? -9.584 -2.135 -0.079 1.00 92.75 114 MET A O 1
ATOM 858 N N . VAL A 1 115 ? -8.914 -1.543 1.977 1.00 93.06 115 VAL A N 1
ATOM 859 C CA . VAL A 1 115 ? -7.741 -2.407 2.093 1.00 93.06 115 VAL A CA 1
ATOM 860 C C . VAL A 1 115 ? -8.069 -3.506 3.089 1.00 93.06 115 VAL A C 1
ATOM 862 O O . VAL A 1 115 ? -8.575 -3.218 4.174 1.00 93.06 115 VAL A O 1
ATOM 865 N N . ILE A 1 116 ? -7.771 -4.745 2.719 1.00 91.88 116 ILE A N 1
ATOM 866 C CA . ILE A 1 116 ? -7.901 -5.927 3.568 1.00 91.88 116 ILE A CA 1
ATOM 867 C C . ILE A 1 116 ? -6.498 -6.490 3.791 1.00 91.88 116 ILE A C 1
ATOM 869 O O . ILE A 1 116 ? -5.766 -6.651 2.819 1.00 91.88 116 ILE A O 1
ATOM 873 N N . SER A 1 117 ? -6.123 -6.767 5.041 1.00 86.81 117 SER A N 1
ATOM 874 C CA . SER A 1 117 ? -4.802 -7.275 5.456 1.00 86.81 117 SER A CA 1
ATOM 875 C C . SER A 1 117 ? -4.925 -8.509 6.366 1.00 86.81 117 SER A C 1
ATOM 877 O O . SER A 1 117 ? -4.379 -8.552 7.482 1.00 86.81 117 SER A O 1
ATOM 879 N N . VAL A 1 118 ? -5.748 -9.464 5.931 1.00 78.06 118 VAL A N 1
ATOM 880 C CA . VAL A 1 118 ? -6.100 -10.678 6.683 1.00 78.06 118 VAL A CA 1
ATOM 881 C C . VAL A 1 118 ? -5.447 -11.884 6.052 1.00 78.06 118 VAL A C 1
ATOM 883 O O . VAL A 1 118 ? -5.709 -12.096 4.848 1.00 78.06 118 VAL A O 1
#

Sequence (118 aa):
PVFRDRFLKMCAPLGVDPLASKKSFWGQLLGMGDFYHELAVKVAEVCLAAKARNGGIMSLTEVQTILAKRKTKLGMVRSSSTQVVSTADLTIAINKLSKLGGGFRTVQVGKSTMVISV

Foldseek 3Di:
DVCVVVVCVVQVVVVDDLQPDCPRPNCVPPVVNVVLQVLLVLLLVVQVVCCVPPVSKDFLVVSLVVVVVCCVVPPPPPDVDPDRQDSVSNQSSQVVVVVVDQPWDWDDDPPTIMTGRD

pLDDT: mean 78.54, std 14.52, range [40.53, 93.81]

Radius of gyration: 14.58 Å; chains: 1; bounding box: 38×30×40 Å

Organism: NCBI:txid265537

InterPro domains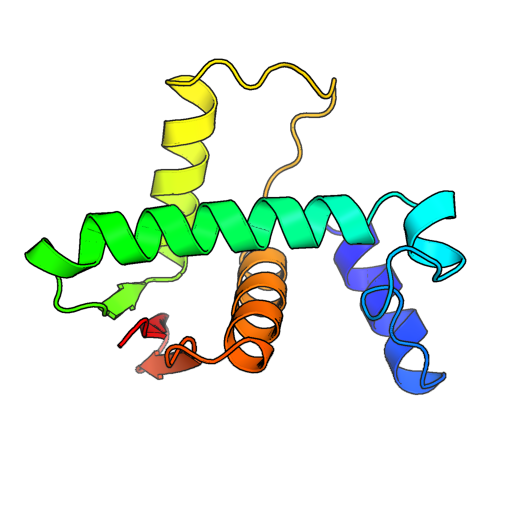:
  IPR016689 ESCRT-2 complex, Snf8 [PTHR12806] (1-118)
  IPR036388 Winged helix-like DNA-binding domain superfamily [G3DSA:1.10.10.10] (31-118)
  IPR036390 Winged helix DNA-binding domain superfamily [SSF46785] (1-118)
  IPR040608 Snf8/Vps36 family [PF04157] (1-108)

Secondary structure (DSSP, 8-state):
-HHHHHHHHHHGGGT--TTS-TTSHHHHHH-HHHHHHHHHHHHHHHHHHHHHHHTTEEEHHHHHHHHHHHHHHTT---SSS--PPPHHHHHHHHHHHGGGSS-EEEEEETTEEEEEE-